Protein AF-A0A7V7WIW0-F1 (afdb_monomer)

Mean predicted aligned error: 14.12 Å

Secondary structure (DSSP, 8-state):
---PPPP------------PPP-----------S-------HHHHHHHHHHHHHHHHHSTTHHHHHHHHHHHHHHHHHH-TTSSEE-SSSEEEEE-SSSS-EEEEE------

Foldseek 3Di:
DDDDDDDDDDDDDDDDDDDDDDDDDDDDDDDQDDDPDDDDDPVRVVVLVVVLVVLCVVDNCRSVVSVVLVVVVVVVCSRPVPPFPDPDPFWGWDARPVDRDIDIDGDDDPDD

Sequence (112 aa):
MGRGSAVSLRCLPGGRGCKYPGRRSSGARARKDQVTQHRFLPLAEEELAEAAAYYEAANRGL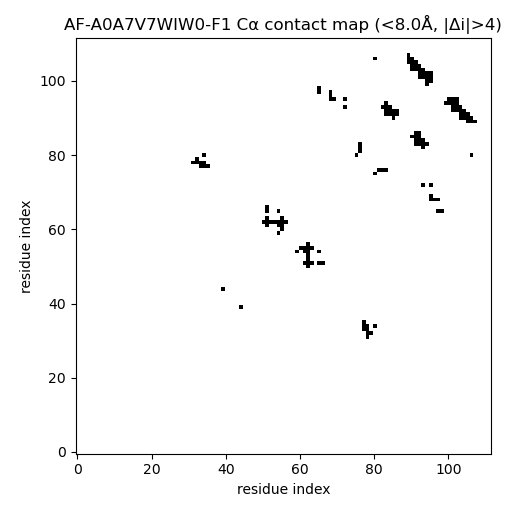GDRFLDDVQAVIEALLRNPEIGHRLDAHLRRALLRSFPYALIYALEREGC

Structure (mmCIF, N/CA/C/O backbone):
data_AF-A0A7V7WIW0-F1
#
_entry.id   AF-A0A7V7WIW0-F1
#
loop_
_atom_site.group_PDB
_atom_site.id
_atom_site.type_symbol
_atom_site.label_atom_id
_atom_site.label_alt_id
_atom_site.label_comp_id
_atom_site.label_asym_id
_atom_site.label_entity_id
_atom_site.label_seq_id
_atom_site.pdbx_PDB_ins_code
_atom_site.Cartn_x
_atom_site.Cartn_y
_atom_site.Cartn_z
_atom_site.occupancy
_atom_site.B_iso_or_equiv
_atom_site.auth_seq_id
_atom_site.auth_comp_id
_atom_site.auth_asym_id
_atom_site.auth_atom_id
_atom_site.pdbx_PDB_model_num
ATOM 1 N N . MET A 1 1 ? 8.910 -35.548 -3.865 1.00 37.03 1 MET A N 1
ATOM 2 C CA . MET A 1 1 ? 9.423 -34.884 -2.645 1.00 37.03 1 MET A CA 1
ATOM 3 C C . MET A 1 1 ? 8.990 -33.418 -2.720 1.00 37.03 1 MET A C 1
ATOM 5 O O . MET A 1 1 ? 9.361 -32.769 -3.679 1.00 37.03 1 MET A O 1
ATOM 9 N N . GLY A 1 2 ? 7.969 -32.949 -1.992 1.00 47.75 2 GLY A N 1
ATOM 10 C CA . GLY A 1 2 ? 8.066 -32.426 -0.618 1.00 47.75 2 GLY A CA 1
ATOM 11 C C . GLY A 1 2 ? 8.904 -31.137 -0.609 1.00 47.75 2 GLY A C 1
ATOM 12 O O . GLY A 1 2 ? 10.112 -31.243 -0.755 1.00 47.75 2 GLY A O 1
ATOM 13 N N . ARG A 1 3 ? 8.356 -29.924 -0.454 1.00 44.75 3 ARG A N 1
ATOM 14 C CA . ARG A 1 3 ? 7.858 -29.357 0.816 1.00 44.75 3 ARG A CA 1
ATOM 15 C C . ARG A 1 3 ? 7.174 -28.001 0.551 1.00 44.75 3 ARG A C 1
ATOM 17 O O . ARG A 1 3 ? 7.729 -27.179 -0.167 1.00 44.75 3 ARG A O 1
ATOM 24 N N . GLY A 1 4 ? 5.994 -27.783 1.134 1.00 42.31 4 GLY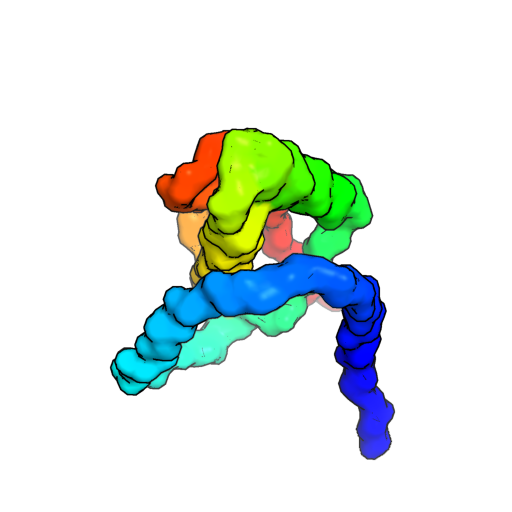 A N 1
ATOM 25 C CA . GLY A 1 4 ? 5.342 -26.472 1.213 1.00 42.31 4 GLY A CA 1
ATOM 26 C C . GLY A 1 4 ? 5.751 -25.752 2.499 1.00 42.31 4 GLY A C 1
ATOM 27 O O . GLY A 1 4 ? 5.878 -26.396 3.541 1.00 42.31 4 GLY A O 1
ATOM 28 N N . SER A 1 5 ? 5.977 -24.442 2.420 1.00 40.44 5 SER A N 1
ATOM 29 C CA . SER A 1 5 ? 6.307 -23.612 3.582 1.00 40.44 5 SER A CA 1
ATOM 30 C C . SER A 1 5 ? 5.033 -23.161 4.291 1.00 40.44 5 SER A C 1
ATOM 32 O O . SER A 1 5 ? 4.119 -22.622 3.671 1.00 40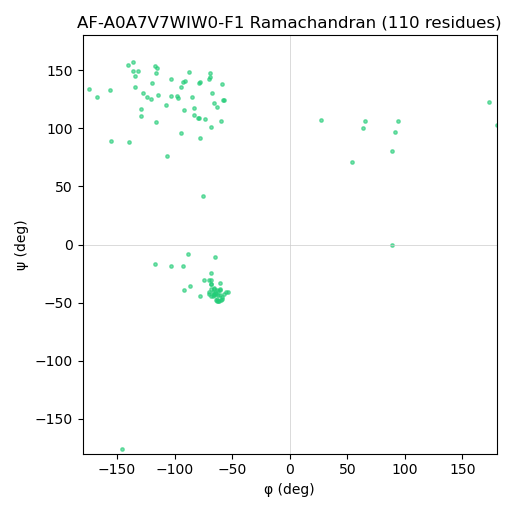.44 5 SER A O 1
ATOM 34 N N . ALA A 1 6 ? 4.982 -23.422 5.595 1.00 48.84 6 ALA A N 1
ATOM 35 C CA . ALA A 1 6 ? 3.890 -23.067 6.489 1.00 48.84 6 ALA A CA 1
ATOM 36 C C . ALA A 1 6 ? 4.152 -21.702 7.146 1.00 48.84 6 ALA A C 1
ATOM 38 O O . ALA A 1 6 ? 5.272 -21.438 7.578 1.00 48.84 6 ALA A O 1
ATOM 39 N N . VAL A 1 7 ? 3.112 -20.875 7.277 1.00 36.16 7 VAL A N 1
ATOM 40 C CA . VAL A 1 7 ? 3.121 -19.677 8.131 1.00 36.16 7 VAL A CA 1
ATOM 41 C C . VAL A 1 7 ? 2.343 -20.006 9.399 1.00 36.16 7 VAL A C 1
ATOM 43 O O . VAL A 1 7 ? 1.219 -20.502 9.328 1.00 36.16 7 VAL A O 1
ATOM 46 N N . SER A 1 8 ? 2.948 -19.759 10.560 1.00 35.78 8 SER A N 1
ATOM 47 C CA . SER A 1 8 ? 2.344 -20.063 11.856 1.00 35.78 8 SER A CA 1
ATOM 48 C C . SER A 1 8 ? 2.117 -18.776 12.646 1.00 35.78 8 SER A C 1
ATOM 50 O O . SER A 1 8 ? 3.048 -18.213 13.211 1.00 35.78 8 SER A O 1
ATOM 52 N N . LEU A 1 9 ? 0.858 -18.346 12.716 1.00 38.91 9 LEU A N 1
ATOM 53 C CA . LEU A 1 9 ? 0.363 -17.341 13.658 1.00 38.91 9 LEU A CA 1
ATOM 54 C C . LEU A 1 9 ? -0.058 -18.024 14.961 1.00 38.91 9 LEU A C 1
ATOM 56 O O . LEU A 1 9 ? -0.575 -19.146 14.943 1.00 38.91 9 LEU A O 1
ATOM 60 N N . ARG A 1 10 ? 0.088 -17.337 16.097 1.00 40.19 10 ARG A N 1
ATOM 61 C CA . ARG A 1 10 ? -0.677 -17.689 17.295 1.00 40.19 10 ARG A CA 1
ATOM 62 C C . ARG A 1 10 ? -1.274 -16.461 17.962 1.00 40.19 10 ARG A C 1
ATOM 64 O O . ARG A 1 10 ? -0.625 -15.439 18.137 1.00 40.19 10 ARG A O 1
ATOM 71 N N . CYS A 1 11 ? -2.533 -16.640 18.325 1.00 33.38 11 CYS A N 1
ATOM 72 C CA . CYS A 1 11 ? -3.434 -15.697 18.959 1.00 33.38 11 CYS A CA 1
ATOM 73 C C . CYS A 1 11 ? -3.817 -16.261 20.335 1.00 33.38 11 CYS A C 1
ATOM 75 O O . CYS A 1 11 ? -3.830 -17.485 20.508 1.00 33.38 11 CYS A O 1
ATOM 77 N N . LEU A 1 12 ? -4.167 -15.397 21.290 1.00 47.69 12 LEU A N 1
ATOM 78 C CA . LEU A 1 12 ? -4.830 -15.788 22.536 1.00 47.69 12 LEU A CA 1
ATOM 79 C C . LEU A 1 12 ? -5.977 -14.823 22.885 1.00 47.69 12 LEU A C 1
ATOM 81 O O . LEU A 1 12 ? -6.038 -13.715 22.355 1.00 47.69 12 LEU A O 1
ATOM 85 N N . PRO A 1 13 ? -6.947 -15.295 23.692 1.00 50.38 13 PRO A N 1
ATOM 86 C CA . PRO A 1 13 ? -8.358 -15.146 23.383 1.00 50.38 13 PRO A CA 1
ATOM 87 C C . PRO A 1 13 ? -9.020 -14.038 24.199 1.00 50.38 13 PRO A C 1
ATOM 89 O O . PRO A 1 13 ? -8.796 -13.904 25.399 1.00 50.38 13 PRO A O 1
ATOM 92 N N . GLY A 1 14 ? -9.930 -13.306 23.562 1.00 38.41 14 GLY A N 1
ATOM 93 C CA . GLY A 1 14 ? -10.726 -12.294 24.242 1.00 38.41 14 GLY A CA 1
ATOM 94 C C . GLY A 1 14 ? -12.049 -12.018 23.544 1.00 38.41 14 GLY A C 1
ATOM 95 O O . GLY A 1 14 ? -12.149 -11.099 22.747 1.00 38.41 14 GLY A O 1
ATOM 96 N N . GLY A 1 15 ? -13.083 -12.779 23.913 1.00 40.50 15 GLY A N 1
ATOM 97 C CA . GLY A 1 15 ? -14.447 -12.245 23.975 1.00 40.50 15 GLY A CA 1
ATOM 98 C C . GLY A 1 15 ? -15.322 -12.362 22.723 1.00 40.50 15 GLY A C 1
ATOM 99 O O . GLY A 1 15 ? -15.340 -11.494 21.863 1.00 40.50 15 GLY A O 1
ATOM 100 N N . ARG A 1 16 ? -16.145 -13.417 22.723 1.00 46.53 16 ARG A N 1
ATOM 101 C CA . ARG A 1 16 ? -17.561 -13.463 22.309 1.00 46.53 16 ARG A CA 1
ATOM 102 C C . ARG A 1 16 ? -18.036 -12.438 21.258 1.00 46.53 16 ARG A C 1
ATOM 104 O O . ARG A 1 16 ? -18.415 -11.323 21.589 1.00 46.53 16 ARG A O 1
ATOM 111 N N . GLY A 1 17 ? -18.256 -12.959 20.051 1.00 48.88 17 GLY A N 1
ATOM 112 C CA . GLY A 1 17 ? -19.485 -12.698 19.300 1.00 48.88 17 GLY A CA 1
ATOM 113 C C . GLY A 1 17 ? -19.483 -11.468 18.400 1.00 48.88 17 GLY A C 1
ATOM 114 O O . GLY A 1 17 ? -20.123 -10.471 18.713 1.00 48.88 17 GLY A O 1
ATOM 115 N N . CYS A 1 18 ? -18.898 -11.587 17.211 1.00 40.00 18 CYS A N 1
ATOM 116 C CA . CYS A 1 18 ? -19.258 -10.745 16.073 1.00 40.00 18 CYS A CA 1
ATOM 117 C C . CYS A 1 18 ? -19.534 -11.658 14.875 1.00 40.00 18 CYS A C 1
ATOM 119 O O . CYS A 1 18 ? -18.684 -12.433 14.446 1.00 40.00 18 CYS A O 1
ATOM 121 N N . LYS A 1 19 ? -20.783 -11.633 14.409 1.00 46.81 19 LYS A N 1
ATOM 122 C CA . LYS A 1 19 ? -21.275 -12.405 13.272 1.00 46.81 19 LYS A CA 1
ATOM 123 C C . LYS A 1 19 ? -20.842 -11.712 11.982 1.00 46.81 19 LYS A C 1
ATOM 125 O O . LYS A 1 19 ? -21.410 -10.679 11.647 1.00 46.81 19 LYS A O 1
ATOM 130 N N . TYR A 1 20 ? -19.905 -12.288 11.238 1.00 43.12 20 TYR A N 1
ATOM 131 C CA . TYR A 1 20 ? -19.686 -11.889 9.847 1.00 43.12 20 TYR A CA 1
ATOM 132 C C . TYR A 1 20 ? -20.540 -12.802 8.957 1.00 43.12 20 TYR A C 1
ATOM 134 O O . TYR A 1 20 ? -20.345 -14.022 8.975 1.00 43.12 20 TYR A O 1
ATOM 142 N N . PRO A 1 21 ? -21.532 -12.271 8.224 1.00 50.22 21 PRO A N 1
ATOM 143 C CA . PRO A 1 21 ? -22.296 -13.069 7.281 1.00 50.22 21 PRO A CA 1
ATOM 144 C C . PRO A 1 21 ? -21.391 -13.484 6.118 1.00 50.22 21 PRO A C 1
ATOM 146 O O . PRO A 1 21 ? -20.680 -12.668 5.531 1.00 50.22 21 PRO A O 1
ATOM 149 N N . GLY A 1 22 ? -21.416 -14.779 5.805 1.00 45.41 22 GLY A N 1
ATOM 150 C CA . GLY A 1 22 ? -20.605 -15.373 4.755 1.00 45.41 22 GLY A CA 1
ATOM 151 C C . GLY A 1 22 ? -20.862 -14.757 3.383 1.00 45.41 22 GLY A C 1
ATOM 152 O O . GLY A 1 22 ? -22.008 -14.573 2.968 1.00 45.41 22 GLY A O 1
ATOM 153 N N . ARG A 1 23 ? -19.784 -14.531 2.630 1.00 47.66 23 ARG A N 1
ATOM 154 C CA . ARG A 1 23 ? -19.891 -14.399 1.179 1.00 47.66 23 ARG A CA 1
ATOM 155 C C . ARG A 1 23 ? -19.894 -15.783 0.550 1.00 47.66 23 ARG A C 1
ATOM 157 O O . ARG A 1 23 ? -18.888 -16.483 0.521 1.00 47.66 23 ARG A O 1
ATOM 164 N N . ARG A 1 24 ? -21.050 -16.140 0.005 1.00 48.59 24 ARG A N 1
ATOM 165 C CA . ARG A 1 24 ? -21.214 -17.165 -1.023 1.00 48.59 24 ARG A CA 1
ATOM 166 C C . ARG A 1 24 ? -21.519 -16.426 -2.324 1.00 48.59 24 ARG A C 1
ATOM 168 O O . ARG A 1 24 ? -22.495 -15.685 -2.345 1.00 48.59 24 ARG A O 1
ATOM 175 N N . SER A 1 25 ? -20.688 -16.590 -3.352 1.00 47.50 25 SER A N 1
ATOM 176 C CA . SER A 1 25 ? -20.955 -16.361 -4.793 1.00 47.50 25 SER A CA 1
ATOM 177 C C . SER A 1 25 ? -19.651 -16.702 -5.534 1.00 47.50 25 SER A C 1
ATOM 179 O O . SER A 1 25 ? -18.642 -16.052 -5.302 1.00 47.50 25 SER A O 1
ATOM 181 N N . SER A 1 26 ? -19.510 -17.853 -6.192 1.00 52.38 26 SER A N 1
ATOM 182 C CA . SER A 1 26 ? -20.076 -18.220 -7.501 1.00 52.38 26 SER A CA 1
ATOM 183 C C . SER A 1 26 ? -19.561 -17.353 -8.657 1.00 52.38 26 SER A C 1
ATOM 185 O O . SER A 1 26 ? -20.093 -16.280 -8.905 1.00 52.38 26 SER A O 1
ATOM 187 N N . GLY A 1 27 ? -18.597 -17.906 -9.407 1.00 42.47 27 GLY A N 1
ATOM 188 C CA . GLY A 1 27 ? -18.463 -17.709 -10.855 1.00 42.47 27 GLY A CA 1
ATOM 189 C C . GLY A 1 27 ? -17.535 -16.593 -11.344 1.00 42.47 27 GLY A C 1
ATOM 190 O O . GLY A 1 27 ? -17.913 -15.433 -11.341 1.00 42.47 27 GLY A O 1
ATOM 191 N N . ALA A 1 28 ? -16.368 -16.973 -11.878 1.00 38.75 28 ALA A N 1
ATOM 192 C CA . ALA A 1 28 ? -15.921 -16.632 -13.239 1.00 38.75 28 ALA A CA 1
ATOM 193 C C . ALA A 1 28 ? -14.469 -17.098 -13.445 1.00 38.75 28 ALA A C 1
ATOM 195 O O . ALA A 1 28 ? -13.548 -16.732 -12.721 1.00 38.75 28 ALA A O 1
ATOM 196 N N . ARG A 1 29 ? -14.277 -17.940 -14.458 1.00 49.81 29 ARG A N 1
ATOM 197 C CA . ARG A 1 29 ? -12.994 -18.476 -14.916 1.00 49.81 29 ARG A CA 1
ATOM 198 C C . ARG A 1 29 ? -12.174 -17.332 -15.529 1.00 49.81 29 ARG A C 1
ATOM 200 O O . ARG A 1 29 ? -12.430 -16.956 -16.666 1.00 49.81 29 ARG A O 1
ATOM 207 N N . ALA A 1 30 ? -11.209 -16.782 -14.796 1.00 43.28 30 ALA A N 1
ATOM 208 C CA . ALA A 1 30 ? -10.252 -15.810 -15.329 1.00 43.28 30 ALA A CA 1
ATOM 209 C C . ALA A 1 30 ? -8.943 -16.527 -15.690 1.00 43.28 30 ALA A C 1
ATOM 211 O O . ALA A 1 30 ? -8.406 -17.295 -14.889 1.00 43.28 30 ALA A O 1
ATOM 212 N N . ARG A 1 31 ? -8.467 -16.332 -16.925 1.00 46.38 31 ARG A N 1
ATOM 213 C CA . ARG A 1 31 ? -7.212 -16.911 -17.417 1.00 46.38 31 ARG A CA 1
ATOM 214 C C . ARG A 1 31 ? -6.053 -16.492 -16.506 1.00 46.38 31 ARG A C 1
ATOM 216 O O . ARG A 1 31 ? -5.852 -15.308 -16.273 1.00 46.38 31 ARG A O 1
ATOM 223 N N . LYS A 1 32 ? -5.322 -17.480 -15.983 1.00 34.94 32 LYS A N 1
ATOM 224 C CA . LYS A 1 32 ? -4.101 -17.287 -15.197 1.00 34.94 32 LYS A CA 1
ATOM 225 C C . LYS A 1 32 ? -2.951 -16.988 -16.158 1.00 34.94 32 LYS A C 1
ATOM 227 O O . LYS A 1 32 ? -2.337 -17.933 -16.639 1.00 34.94 32 LYS A O 1
ATOM 232 N N . ASP A 1 33 ? -2.682 -15.720 -16.449 1.00 49.81 33 ASP A N 1
ATOM 233 C CA . ASP A 1 33 ? -1.436 -15.326 -17.117 1.00 49.81 33 ASP A CA 1
ATOM 234 C C . ASP A 1 33 ? -0.492 -14.629 -16.120 1.00 49.81 33 ASP A C 1
ATOM 236 O O . ASP A 1 33 ? -0.410 -13.419 -16.009 1.00 49.81 33 ASP A O 1
ATOM 240 N N . GLN A 1 34 ? 0.116 -15.480 -15.290 1.00 52.94 34 GLN A N 1
ATOM 241 C CA . GLN A 1 34 ? 1.539 -15.495 -14.929 1.00 52.94 34 GLN A CA 1
ATOM 242 C C . GLN A 1 34 ? 2.217 -14.228 -14.365 1.00 52.94 34 GLN A C 1
ATOM 244 O O . GLN A 1 34 ? 3.195 -13.736 -14.918 1.00 52.94 34 GLN A O 1
ATOM 249 N N . VAL A 1 35 ? 1.871 -13.876 -13.124 1.00 56.19 35 VAL A N 1
ATOM 250 C CA . VAL A 1 35 ? 2.864 -13.558 -12.079 1.00 56.19 35 VAL A CA 1
ATOM 251 C C . VAL A 1 35 ? 2.492 -14.389 -10.848 1.00 56.19 35 VAL A C 1
ATOM 253 O O . VAL A 1 35 ? 1.435 -14.193 -10.260 1.00 56.19 35 VAL A O 1
ATOM 256 N N . THR A 1 36 ? 3.299 -15.397 -10.498 1.00 57.09 36 THR A N 1
ATOM 257 C CA . THR A 1 36 ? 3.011 -16.289 -9.344 1.00 57.09 36 THR A CA 1
ATOM 258 C C . THR A 1 36 ? 3.871 -15.950 -8.124 1.00 57.09 36 THR A C 1
ATOM 260 O O . THR A 1 36 ? 3.534 -16.328 -7.007 1.00 57.09 36 THR A O 1
ATOM 263 N N . GLN A 1 37 ? 4.968 -15.217 -8.324 1.00 68.12 37 GLN A N 1
ATOM 264 C CA . GLN A 1 37 ? 5.935 -14.874 -7.287 1.00 68.12 37 GLN A CA 1
ATOM 265 C C . GLN A 1 37 ? 5.906 -13.362 -7.056 1.00 68.12 37 GLN A C 1
ATOM 267 O O . GLN A 1 37 ? 6.008 -12.585 -8.001 1.00 68.12 37 GLN A O 1
ATOM 272 N N . HIS A 1 38 ? 5.761 -12.956 -5.801 1.00 76.56 38 HIS A N 1
ATOM 273 C CA . HIS A 1 38 ? 6.001 -11.591 -5.348 1.00 76.56 38 HIS A CA 1
ATOM 274 C C . HIS A 1 38 ? 6.829 -11.673 -4.069 1.00 76.56 38 HIS A C 1
ATOM 276 O O . HIS A 1 38 ? 6.681 -12.612 -3.285 1.00 76.56 38 HIS A O 1
ATOM 282 N N . ARG A 1 39 ? 7.723 -10.707 -3.871 1.00 81.75 39 ARG A N 1
ATOM 283 C CA . ARG A 1 39 ? 8.527 -10.583 -2.658 1.00 81.75 39 ARG A CA 1
ATOM 284 C C . ARG A 1 39 ? 8.293 -9.200 -2.076 1.00 81.75 39 ARG A C 1
ATOM 286 O O . ARG A 1 39 ? 8.462 -8.207 -2.778 1.00 81.75 39 ARG A O 1
ATOM 293 N N . PHE A 1 40 ? 7.931 -9.147 -0.800 1.00 78.69 40 PHE A N 1
ATOM 294 C CA . PHE A 1 40 ? 7.952 -7.899 -0.053 1.00 78.69 40 PHE A CA 1
ATOM 295 C C . PHE A 1 40 ? 9.384 -7.565 0.347 1.00 78.69 40 PHE A C 1
ATOM 297 O O . PHE A 1 40 ? 10.167 -8.443 0.717 1.00 78.69 40 PHE A O 1
ATOM 304 N N . LEU A 1 41 ? 9.728 -6.285 0.261 1.00 81.94 41 LEU A N 1
ATOM 305 C CA . LEU A 1 41 ? 10.918 -5.781 0.929 1.00 81.94 41 LEU A CA 1
ATOM 306 C C . LEU A 1 41 ? 10.654 -5.808 2.442 1.00 81.94 41 LEU A C 1
ATOM 308 O O . LEU A 1 41 ? 9.528 -5.518 2.839 1.00 81.94 41 LEU A O 1
ATOM 312 N N . PRO A 1 42 ? 11.657 -6.103 3.285 1.00 80.94 42 PRO A N 1
ATOM 313 C CA . PRO A 1 42 ? 11.473 -6.119 4.738 1.00 80.94 42 PRO A CA 1
ATOM 314 C C . PRO A 1 42 ? 10.908 -4.788 5.250 1.00 80.94 42 PRO A C 1
ATOM 316 O O . PRO A 1 42 ? 9.941 -4.783 5.999 1.00 80.94 42 PRO A O 1
ATOM 319 N N . LEU A 1 43 ? 11.402 -3.667 4.710 1.00 80.81 43 LEU A N 1
ATOM 320 C CA . LEU A 1 43 ? 10.868 -2.340 5.013 1.00 80.81 43 LEU A CA 1
ATOM 321 C C . LEU A 1 43 ? 9.385 -2.200 4.626 1.00 80.81 43 LEU A C 1
ATOM 323 O O . LEU A 1 43 ? 8.614 -1.596 5.351 1.00 80.81 43 LEU A O 1
ATOM 327 N N . ALA A 1 44 ? 8.960 -2.784 3.503 1.00 81.62 44 ALA A N 1
ATOM 328 C CA . ALA A 1 44 ? 7.561 -2.720 3.083 1.00 81.62 44 ALA A CA 1
ATOM 329 C C . ALA A 1 44 ? 6.638 -3.563 3.980 1.00 81.62 44 ALA A C 1
ATOM 331 O O . ALA A 1 44 ? 5.471 -3.218 4.135 1.00 81.62 44 ALA A O 1
ATOM 332 N N . GLU A 1 45 ? 7.142 -4.658 4.553 1.00 83.00 45 GLU A N 1
ATOM 333 C CA . GLU A 1 45 ? 6.394 -5.475 5.513 1.00 83.00 45 GLU A CA 1
ATOM 334 C C . GLU A 1 45 ? 6.201 -4.732 6.841 1.00 83.00 45 GLU A C 1
ATOM 336 O O . GLU A 1 45 ? 5.089 -4.714 7.369 1.00 83.00 45 GLU A O 1
ATOM 341 N N . GLU A 1 46 ? 7.245 -4.058 7.335 1.00 85.12 46 GLU A N 1
ATOM 342 C CA . GLU A 1 46 ? 7.167 -3.216 8.535 1.00 85.12 46 GLU A CA 1
ATOM 343 C C . GLU A 1 46 ? 6.185 -2.054 8.346 1.00 85.12 46 GLU A C 1
ATOM 345 O O . GLU A 1 46 ? 5.277 -1.886 9.158 1.00 85.12 46 GLU A O 1
ATOM 350 N N . GLU A 1 47 ? 6.285 -1.322 7.233 1.00 87.88 47 GLU A N 1
ATOM 351 C CA . GLU A 1 47 ? 5.369 -0.220 6.904 1.00 87.88 47 GLU A CA 1
ATOM 352 C C . GLU A 1 47 ? 3.915 -0.701 6.778 1.00 87.88 47 GLU A C 1
ATOM 354 O O . GLU A 1 47 ? 2.982 -0.032 7.227 1.00 87.88 47 GLU A O 1
ATOM 359 N N . LEU A 1 48 ? 3.695 -1.880 6.184 1.00 86.69 48 LEU A N 1
ATOM 360 C CA . LEU A 1 48 ? 2.360 -2.463 6.058 1.00 86.69 48 LEU A CA 1
ATOM 361 C C . LEU A 1 48 ? 1.782 -2.838 7.428 1.00 86.69 48 LEU A C 1
ATOM 363 O O . LEU A 1 48 ? 0.605 -2.576 7.690 1.00 86.69 48 LEU A O 1
ATOM 367 N N . ALA A 1 49 ? 2.594 -3.449 8.291 1.00 85.69 49 ALA A N 1
ATOM 368 C CA . ALA A 1 49 ? 2.195 -3.829 9.639 1.00 85.69 49 ALA A CA 1
ATOM 369 C C . ALA A 1 49 ? 1.902 -2.596 10.506 1.00 85.69 49 ALA A C 1
ATOM 371 O O . ALA A 1 49 ? 0.890 -2.574 11.211 1.00 85.69 49 ALA A O 1
ATOM 372 N N . GLU A 1 50 ? 2.734 -1.558 10.411 1.00 88.81 50 GLU A N 1
ATOM 373 C CA . GLU A 1 50 ? 2.524 -0.291 11.109 1.00 88.81 50 GLU A CA 1
ATOM 374 C C . GLU A 1 50 ? 1.239 0.394 10.632 1.00 88.81 50 GLU A C 1
ATOM 376 O O . GLU A 1 50 ? 0.400 0.764 11.455 1.00 88.81 50 GLU A O 1
ATOM 381 N N . ALA A 1 51 ? 1.017 0.484 9.317 1.00 87.75 51 ALA A N 1
ATOM 382 C CA . ALA A 1 51 ? -0.203 1.060 8.757 1.00 87.75 51 ALA A CA 1
ATOM 383 C C . ALA A 1 51 ? -1.458 0.283 9.189 1.00 87.75 51 ALA A C 1
ATOM 385 O O . ALA A 1 51 ? -2.458 0.886 9.589 1.00 87.75 51 ALA A O 1
ATOM 386 N N . ALA A 1 52 ? -1.413 -1.053 9.167 1.00 87.25 52 ALA A N 1
ATOM 387 C CA . ALA A 1 52 ? -2.519 -1.888 9.627 1.00 87.25 52 ALA A CA 1
ATOM 388 C C . ALA A 1 52 ? -2.819 -1.665 11.119 1.00 87.25 52 ALA A C 1
ATOM 390 O O . ALA A 1 52 ? -3.984 -1.519 11.495 1.00 87.25 52 ALA A O 1
ATOM 391 N N . ALA A 1 53 ? -1.782 -1.581 11.960 1.00 88.00 53 ALA A N 1
ATOM 392 C CA . ALA A 1 53 ? -1.925 -1.308 13.387 1.00 88.00 53 ALA A CA 1
ATOM 393 C C . ALA A 1 53 ? -2.463 0.106 13.654 1.00 88.00 53 ALA A C 1
ATOM 395 O O . ALA A 1 53 ? -3.342 0.280 14.499 1.00 88.00 53 ALA A O 1
ATOM 396 N N . TYR A 1 54 ? -1.988 1.104 12.906 1.00 88.62 54 TYR A N 1
ATOM 397 C CA . TYR A 1 54 ? -2.466 2.483 12.978 1.00 88.62 54 TYR A CA 1
ATOM 398 C C . TYR A 1 54 ? -3.962 2.573 12.660 1.00 88.62 54 TYR A C 1
ATOM 400 O O . TYR A 1 54 ? -4.726 3.176 13.417 1.00 88.62 54 TYR A O 1
ATOM 408 N N . TYR A 1 55 ? -4.405 1.933 11.575 1.00 85.38 55 TYR A N 1
ATOM 409 C CA . TYR A 1 55 ? -5.814 1.940 11.188 1.00 85.38 55 TYR A CA 1
ATOM 410 C C . TYR A 1 55 ? -6.700 1.155 12.151 1.00 85.38 55 TYR A C 1
ATOM 412 O O . TYR A 1 55 ? -7.797 1.615 12.467 1.00 85.38 55 TYR A O 1
ATOM 420 N N . GLU A 1 56 ? -6.227 0.020 12.662 1.00 86.44 56 GLU A N 1
ATOM 421 C CA . GLU A 1 56 ? -6.965 -0.752 13.660 1.00 86.44 56 GLU A CA 1
ATOM 422 C C . GLU A 1 56 ? -7.113 0.009 14.984 1.00 86.44 56 GLU A C 1
ATOM 424 O O . GLU A 1 56 ? -8.182 -0.014 15.598 1.00 86.44 56 GLU A O 1
ATOM 429 N N . ALA A 1 57 ? -6.073 0.740 15.396 1.00 87.44 57 ALA A N 1
ATOM 430 C CA . ALA A 1 57 ? -6.118 1.613 16.565 1.00 87.44 57 ALA A CA 1
ATOM 431 C C . ALA A 1 57 ? -7.040 2.825 16.355 1.00 87.44 57 ALA A C 1
ATOM 433 O O . ALA A 1 57 ? -7.698 3.262 17.299 1.00 87.44 57 ALA A O 1
ATOM 434 N N . ALA A 1 58 ? -7.115 3.357 15.129 1.00 85.19 58 ALA A N 1
ATOM 435 C CA . ALA A 1 58 ? -8.007 4.462 14.791 1.00 85.19 58 ALA A CA 1
ATOM 436 C C . ALA A 1 58 ? -9.486 4.045 14.826 1.00 85.19 58 ALA A C 1
ATOM 438 O O . ALA A 1 58 ? -10.323 4.775 15.358 1.00 85.19 58 ALA A O 1
ATOM 439 N N . ASN A 1 59 ? -9.825 2.882 14.266 1.00 83.19 59 ASN A N 1
ATOM 440 C CA . ASN A 1 59 ? -11.159 2.304 14.378 1.00 83.19 59 ASN A CA 1
ATOM 441 C C . ASN A 1 59 ? -11.121 0.789 14.171 1.00 83.19 59 ASN A C 1
ATOM 443 O O . ASN A 1 59 ? -10.589 0.291 13.177 1.00 83.19 59 ASN A O 1
ATOM 447 N N . ARG A 1 60 ? -11.794 0.065 15.065 1.00 83.25 60 ARG A N 1
ATOM 448 C CA . ARG A 1 60 ? -11.824 -1.397 15.052 1.00 83.25 60 ARG A CA 1
ATOM 449 C C . ARG A 1 60 ? -12.369 -1.932 13.721 1.00 83.25 60 ARG A C 1
ATOM 451 O O . ARG A 1 60 ? -13.496 -1.606 13.336 1.00 83.25 60 ARG A O 1
ATOM 458 N N . GLY A 1 61 ? -11.597 -2.782 13.047 1.00 82.75 61 GLY A N 1
ATOM 459 C CA . GLY A 1 61 ? -11.917 -3.383 11.750 1.00 82.75 61 GLY A CA 1
ATOM 460 C C . GLY A 1 61 ? -11.485 -2.570 10.523 1.00 82.75 61 GLY A C 1
ATOM 461 O O . GLY A 1 61 ? -11.711 -3.024 9.397 1.00 82.75 61 GLY A O 1
ATOM 462 N N . LEU A 1 62 ? -10.874 -1.388 10.688 1.00 85.25 62 LEU A N 1
ATOM 463 C CA . LEU A 1 62 ? -10.212 -0.704 9.569 1.00 85.25 62 LEU A CA 1
ATOM 464 C C . LEU A 1 62 ? -8.880 -1.363 9.204 1.00 85.25 62 LEU A C 1
ATOM 466 O O . LEU A 1 62 ? -8.539 -1.346 8.024 1.00 85.25 62 LEU A O 1
ATOM 470 N N . GLY A 1 63 ? -8.168 -1.969 10.162 1.00 83.12 63 GLY A N 1
ATOM 471 C CA . GLY A 1 63 ? -6.927 -2.694 9.886 1.00 83.12 63 GLY A CA 1
ATOM 472 C C . GLY A 1 63 ? -7.177 -3.901 8.984 1.00 83.12 63 GLY A C 1
ATO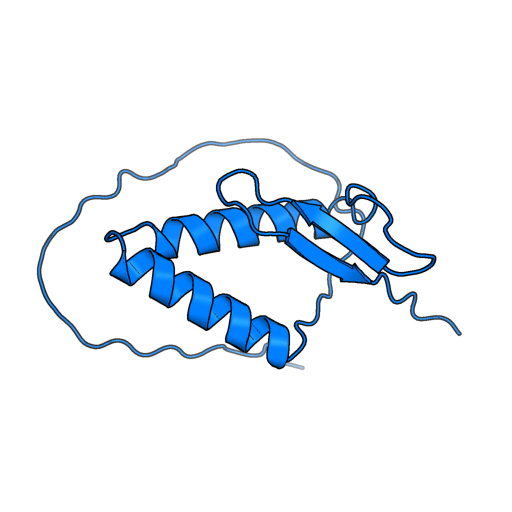M 473 O O . GLY A 1 63 ? -6.544 -4.034 7.939 1.00 83.12 63 GLY A O 1
ATOM 474 N N . ASP A 1 64 ? -8.184 -4.718 9.310 1.00 84.44 64 ASP A N 1
ATOM 475 C CA . ASP A 1 64 ? -8.621 -5.831 8.454 1.00 84.44 64 ASP A CA 1
ATOM 476 C C . ASP A 1 64 ? -9.021 -5.355 7.051 1.00 84.44 64 ASP A C 1
ATOM 478 O O . ASP A 1 64 ? -8.655 -5.961 6.045 1.00 84.44 64 ASP A O 1
ATOM 482 N N . ARG A 1 65 ? -9.753 -4.238 6.963 1.00 85.94 65 ARG A N 1
ATOM 483 C CA . ARG A 1 65 ? -10.195 -3.684 5.677 1.00 85.94 65 ARG A CA 1
ATOM 484 C C . ARG A 1 65 ? -9.038 -3.139 4.845 1.00 85.94 65 ARG A C 1
ATOM 486 O O . ARG A 1 65 ? -9.088 -3.225 3.622 1.00 85.94 65 ARG A O 1
ATOM 493 N N . PHE A 1 66 ? -8.019 -2.581 5.490 1.00 86.75 66 PHE A N 1
ATOM 494 C CA . PHE A 1 66 ? -6.786 -2.157 4.838 1.00 86.75 66 PHE A CA 1
ATOM 495 C C . PHE A 1 66 ? -6.035 -3.354 4.256 1.00 86.75 66 PHE A C 1
ATOM 497 O O . PHE A 1 66 ? -5.684 -3.333 3.077 1.00 86.75 66 PHE A O 1
ATOM 504 N N . LEU A 1 67 ? -5.871 -4.426 5.035 1.00 86.31 67 LEU A N 1
ATOM 505 C CA . LEU A 1 67 ? -5.224 -5.652 4.568 1.00 86.31 67 LEU A CA 1
ATOM 506 C C . LEU A 1 67 ? -5.995 -6.312 3.413 1.00 86.31 67 LEU A C 1
ATOM 508 O O . LEU A 1 67 ? -5.372 -6.755 2.450 1.00 86.31 67 LEU A O 1
ATOM 512 N N . ASP A 1 68 ? -7.329 -6.325 3.461 1.00 88.31 68 ASP A N 1
ATOM 513 C CA . ASP A 1 68 ? -8.175 -6.849 2.377 1.00 88.31 68 ASP A CA 1
ATOM 514 C C . ASP A 1 68 ? -8.025 -6.024 1.082 1.00 88.31 68 ASP A C 1
ATOM 516 O O . ASP A 1 68 ? -7.864 -6.591 -0.000 1.00 88.31 68 ASP A O 1
ATOM 520 N N . ASP A 1 69 ? -7.983 -4.686 1.180 1.00 88.25 69 ASP A N 1
ATOM 521 C CA . ASP A 1 69 ? -7.766 -3.795 0.025 1.00 88.25 69 ASP A CA 1
ATOM 522 C C . ASP A 1 69 ? -6.363 -4.011 -0.576 1.00 88.25 69 ASP A C 1
ATOM 524 O O . ASP A 1 69 ? -6.220 -4.122 -1.796 1.00 88.25 69 ASP A O 1
ATOM 528 N N . VAL A 1 70 ? -5.333 -4.162 0.267 1.00 87.81 70 VAL A N 1
ATOM 529 C CA . VAL A 1 70 ? -3.955 -4.483 -0.150 1.00 87.81 70 VAL A CA 1
ATOM 530 C C . VAL A 1 70 ? -3.892 -5.829 -0.860 1.00 87.81 70 VAL A C 1
ATOM 532 O O . VAL A 1 70 ? -3.359 -5.908 -1.969 1.00 87.81 70 VAL A O 1
ATOM 535 N N . GLN A 1 71 ? -4.488 -6.869 -0.280 1.00 86.88 71 GLN A N 1
ATOM 536 C CA . GLN A 1 71 ? -4.556 -8.200 -0.878 1.00 86.88 71 GLN A CA 1
ATOM 537 C C . GLN A 1 71 ? -5.253 -8.155 -2.245 1.00 86.88 71 GLN A C 1
ATOM 539 O O . GLN A 1 71 ? -4.737 -8.710 -3.215 1.00 86.88 71 GLN A O 1
ATOM 544 N N . ALA A 1 72 ? -6.379 -7.446 -2.356 1.00 87.50 72 ALA A N 1
ATOM 545 C CA . ALA A 1 72 ? -7.123 -7.312 -3.605 1.00 87.50 72 ALA A CA 1
ATOM 546 C C . ALA A 1 72 ? -6.311 -6.597 -4.697 1.00 87.50 72 ALA A C 1
ATOM 548 O O . ALA A 1 72 ? -6.352 -6.998 -5.867 1.00 87.50 72 ALA A O 1
ATOM 549 N N . VAL A 1 73 ? -5.548 -5.557 -4.334 1.00 87.75 73 VAL A N 1
ATOM 550 C CA . VAL A 1 73 ? -4.642 -4.877 -5.270 1.00 87.75 73 VAL A CA 1
ATOM 551 C C . VAL A 1 73 ? -3.509 -5.809 -5.683 1.00 87.75 73 VAL A C 1
ATOM 553 O O . VAL A 1 73 ? -3.242 -5.912 -6.877 1.00 87.75 73 VAL A O 1
ATOM 556 N N . ILE A 1 74 ? -2.891 -6.545 -4.757 1.00 85.50 74 ILE A N 1
ATOM 557 C CA . ILE A 1 74 ? -1.846 -7.528 -5.085 1.00 85.50 74 ILE A CA 1
ATOM 558 C C . ILE A 1 74 ? -2.390 -8.585 -6.042 1.00 85.50 74 ILE A C 1
ATOM 560 O O . ILE A 1 74 ? -1.778 -8.845 -7.070 1.00 85.50 74 ILE A O 1
ATOM 564 N N . GLU A 1 75 ? -3.566 -9.154 -5.789 1.00 85.88 75 GLU A N 1
ATOM 565 C CA . GLU A 1 75 ? -4.186 -10.112 -6.709 1.00 85.88 75 GLU A CA 1
ATOM 566 C C . GLU A 1 75 ? -4.478 -9.507 -8.089 1.00 85.88 75 GLU A C 1
ATOM 568 O O . GLU A 1 75 ? -4.453 -10.209 -9.102 1.00 85.88 75 GLU A O 1
ATOM 573 N N . ALA A 1 76 ? -4.803 -8.215 -8.159 1.00 85.00 76 ALA A N 1
ATOM 574 C CA . ALA A 1 76 ? -4.958 -7.511 -9.428 1.00 85.00 76 ALA A CA 1
ATOM 575 C C . ALA A 1 76 ? -3.606 -7.319 -10.133 1.00 85.00 76 ALA A C 1
ATOM 577 O O . ALA A 1 76 ? -3.524 -7.549 -11.338 1.00 85.00 76 ALA A O 1
ATOM 578 N N . LEU A 1 77 ? -2.550 -6.982 -9.389 1.00 84.88 77 LEU A N 1
ATOM 579 C CA . LEU A 1 77 ? -1.178 -6.856 -9.886 1.00 84.88 77 LEU A CA 1
ATOM 580 C C . LEU A 1 77 ? -0.605 -8.195 -10.358 1.00 84.88 77 LEU A C 1
ATOM 582 O O . LEU A 1 77 ? 0.070 -8.239 -11.378 1.00 84.88 77 LEU A O 1
ATOM 586 N N . LEU A 1 78 ? -0.912 -9.295 -9.670 1.00 82.50 78 LEU A N 1
ATOM 587 C CA . LEU A 1 78 ? -0.496 -10.640 -10.074 1.00 82.50 78 LE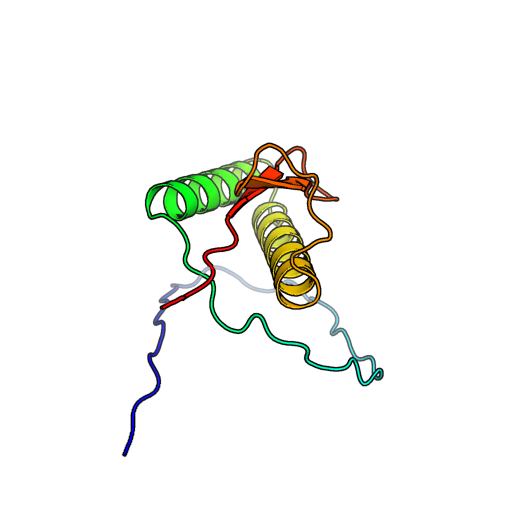U A CA 1
ATOM 588 C C . LEU A 1 78 ? -1.201 -11.100 -11.356 1.00 82.50 78 LEU A C 1
ATOM 590 O O . LEU A 1 78 ? -0.644 -11.877 -12.127 1.00 82.50 78 LEU A O 1
ATOM 594 N N . ARG A 1 79 ? -2.437 -10.634 -11.579 1.00 82.81 79 ARG A N 1
ATOM 595 C CA . ARG A 1 79 ? -3.197 -10.907 -12.806 1.00 82.81 79 ARG A CA 1
ATOM 596 C C . ARG A 1 79 ? -2.739 -10.040 -13.969 1.00 82.81 79 ARG A C 1
ATOM 598 O O . ARG A 1 79 ? -2.617 -10.549 -15.070 1.00 82.81 79 ARG A O 1
ATOM 605 N N . ASN A 1 80 ? -2.529 -8.752 -13.717 1.00 82.56 80 ASN A N 1
ATOM 606 C CA . ASN A 1 80 ? -2.121 -7.771 -14.710 1.00 82.56 80 ASN A CA 1
ATOM 607 C C . ASN A 1 80 ? -1.075 -6.834 -14.080 1.00 82.56 80 ASN A C 1
ATOM 609 O O . ASN A 1 80 ? -1.431 -5.770 -13.567 1.00 82.56 80 ASN A O 1
ATOM 613 N N . PRO A 1 81 ? 0.222 -7.172 -14.137 1.00 80.44 81 PRO A N 1
ATOM 614 C CA . PRO A 1 81 ? 1.286 -6.353 -13.546 1.00 80.44 81 PRO A CA 1
ATOM 615 C C . PRO A 1 81 ? 1.436 -4.975 -14.204 1.00 80.44 81 PRO A C 1
ATOM 617 O O . PRO A 1 81 ? 2.138 -4.098 -13.702 1.00 80.44 81 PRO A O 1
ATOM 620 N N . GLU A 1 82 ? 0.780 -4.761 -15.339 1.00 80.56 82 GLU A N 1
ATOM 621 C CA . GLU A 1 82 ? 0.855 -3.544 -16.141 1.00 80.56 82 GLU A CA 1
ATOM 622 C C . GLU A 1 82 ? -0.169 -2.470 -15.738 1.00 80.56 82 GLU A C 1
ATOM 624 O O . GLU A 1 82 ? -0.053 -1.342 -16.216 1.00 80.56 82 GLU A O 1
ATOM 629 N N . ILE A 1 83 ? -1.120 -2.779 -14.841 1.00 83.62 83 ILE A N 1
ATOM 630 C CA . ILE A 1 83 ? -2.186 -1.842 -14.418 1.00 83.62 83 ILE A CA 1
ATOM 631 C C . ILE A 1 83 ? -1.666 -0.658 -13.601 1.00 83.62 83 ILE A C 1
ATOM 633 O O . ILE A 1 83 ? -2.324 0.379 -13.533 1.00 83.62 83 ILE A O 1
ATOM 637 N N . GLY A 1 84 ? -0.517 -0.817 -12.940 1.00 80.75 84 GLY A N 1
ATOM 638 C CA . GLY A 1 84 ? 0.092 0.242 -12.149 1.00 80.75 84 GLY A CA 1
ATOM 639 C C . GLY A 1 84 ? 0.642 1.354 -13.035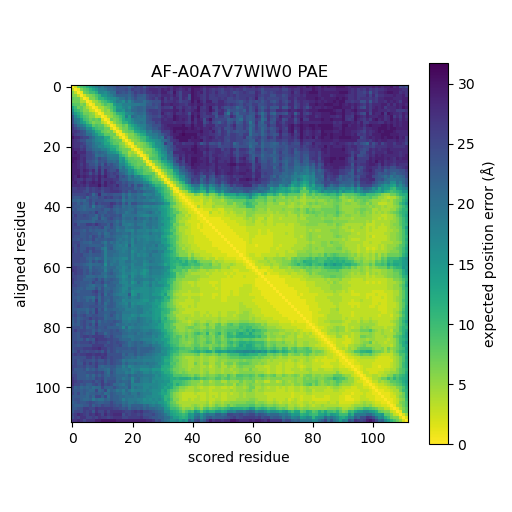 1.00 80.75 84 GLY A C 1
ATOM 640 O O . GLY A 1 84 ? 1.229 1.108 -14.094 1.00 80.75 84 GLY A O 1
ATOM 641 N N . HIS A 1 85 ? 0.500 2.590 -12.559 1.00 84.44 85 HIS A N 1
ATOM 642 C CA . HIS A 1 85 ? 1.061 3.762 -13.211 1.00 84.44 85 HIS A CA 1
ATOM 643 C C . HIS A 1 85 ? 2.587 3.665 -13.167 1.00 84.44 85 HIS A C 1
ATOM 645 O O . HIS A 1 85 ? 3.188 3.555 -12.097 1.00 84.44 85 HIS A O 1
ATOM 651 N N . ARG A 1 86 ? 3.210 3.689 -14.343 1.00 84.62 86 ARG A N 1
ATOM 652 C CA . ARG A 1 86 ? 4.661 3.696 -14.496 1.00 84.62 86 ARG A CA 1
ATOM 653 C C . ARG A 1 86 ? 5.248 4.971 -13.887 1.00 84.62 86 ARG A C 1
ATOM 655 O O . ARG A 1 86 ? 4.898 6.066 -14.312 1.00 84.62 86 ARG A O 1
ATOM 662 N N . LEU A 1 87 ? 6.094 4.804 -12.874 1.00 84.31 87 LEU A N 1
ATOM 663 C CA . LEU A 1 87 ? 6.853 5.893 -12.260 1.00 84.31 87 LEU A CA 1
ATOM 664 C C . LEU A 1 87 ? 8.214 6.046 -12.936 1.00 84.31 87 LEU A C 1
ATOM 666 O O . LEU A 1 87 ? 8.658 7.164 -13.159 1.00 84.31 87 LEU A O 1
ATOM 670 N N . ASP A 1 88 ? 8.838 4.915 -13.273 1.00 81.88 88 ASP A N 1
ATOM 671 C CA . ASP A 1 88 ? 10.174 4.845 -13.861 1.00 81.88 88 ASP A CA 1
ATOM 672 C C . ASP A 1 88 ? 10.272 3.670 -14.863 1.00 81.88 88 ASP A C 1
ATOM 674 O O . ASP A 1 88 ? 9.289 2.966 -15.124 1.00 81.88 88 ASP A O 1
ATOM 678 N N . ALA A 1 89 ? 11.453 3.416 -15.430 1.00 77.81 89 ALA A N 1
ATOM 679 C CA . ALA A 1 89 ? 11.700 2.330 -16.377 1.00 77.81 89 ALA A CA 1
ATOM 680 C C . ALA A 1 89 ? 11.254 0.962 -15.825 1.00 77.81 89 ALA A C 1
ATOM 682 O O . ALA A 1 89 ? 10.605 0.197 -16.549 1.00 77.81 89 ALA A O 1
ATOM 683 N N . HIS A 1 90 ? 11.512 0.708 -14.537 1.00 81.50 90 HIS A N 1
ATOM 684 C CA . HIS A 1 90 ? 11.189 -0.551 -13.852 1.00 81.50 90 HIS A CA 1
ATOM 685 C C . HIS A 1 90 ? 10.188 -0.394 -12.702 1.00 81.50 90 HIS A C 1
ATOM 687 O O . HIS A 1 90 ? 9.592 -1.387 -12.294 1.00 81.50 90 HIS A O 1
ATOM 693 N N . LEU A 1 91 ? 9.972 0.829 -12.203 1.00 86.06 91 LEU A N 1
ATOM 694 C CA . LEU A 1 91 ? 9.101 1.102 -11.059 1.00 86.06 91 LEU A CA 1
ATOM 695 C C . LEU A 1 91 ? 7.688 1.483 -11.494 1.00 86.06 91 LEU A C 1
ATOM 697 O O . LEU A 1 91 ? 7.471 2.313 -12.384 1.00 86.06 91 LEU A O 1
ATOM 701 N N . ARG A 1 92 ? 6.707 0.908 -10.810 1.00 88.75 92 ARG A N 1
ATOM 702 C CA . ARG A 1 92 ? 5.281 1.168 -10.989 1.00 88.75 92 ARG A CA 1
ATOM 703 C C . ARG A 1 92 ? 4.636 1.412 -9.633 1.00 88.75 92 ARG A C 1
ATOM 705 O O . ARG A 1 92 ? 5.065 0.853 -8.629 1.00 88.75 92 ARG A O 1
ATOM 712 N N . ARG A 1 93 ? 3.588 2.235 -9.608 1.00 88.31 93 ARG A N 1
ATOM 713 C CA . ARG A 1 93 ? 2.743 2.436 -8.427 1.00 88.31 93 ARG A CA 1
ATOM 714 C C . ARG A 1 93 ? 1.298 2.050 -8.706 1.00 88.31 93 ARG A C 1
ATOM 716 O O . ARG A 1 93 ? 0.750 2.399 -9.752 1.00 88.31 93 ARG A O 1
ATOM 723 N N . ALA A 1 94 ? 0.663 1.393 -7.750 1.00 86.56 94 ALA A N 1
ATOM 724 C CA . ALA A 1 94 ? -0.765 1.118 -7.744 1.00 86.56 94 ALA A CA 1
ATOM 725 C C . ALA A 1 94 ? -1.394 1.749 -6.503 1.00 86.56 94 ALA A C 1
ATOM 727 O O . ALA A 1 94 ? -0.948 1.505 -5.386 1.00 86.56 94 ALA A O 1
ATOM 728 N N . LEU A 1 95 ? -2.41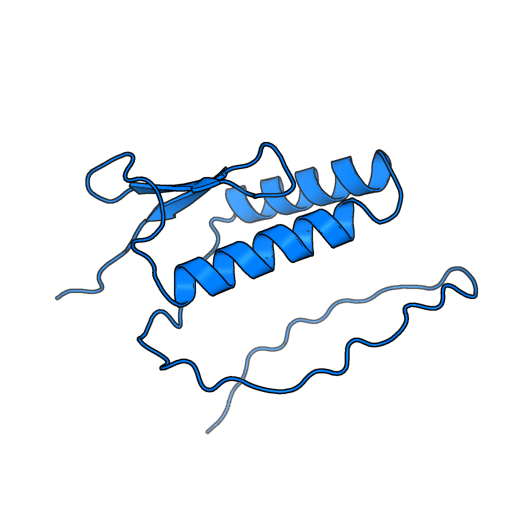0 2.584 -6.705 1.00 84.25 95 LEU A N 1
ATOM 729 C CA . LEU A 1 95 ? -3.139 3.209 -5.605 1.00 84.25 95 LEU A CA 1
ATOM 730 C C . LEU A 1 95 ? -4.129 2.212 -5.003 1.00 84.25 95 LEU A C 1
ATOM 732 O O . LEU A 1 95 ? -4.807 1.484 -5.735 1.00 84.25 95 LEU A O 1
ATOM 736 N N . LEU A 1 96 ? -4.224 2.220 -3.678 1.00 83.25 96 LEU A N 1
ATOM 737 C CA . LEU A 1 96 ? -5.309 1.570 -2.957 1.00 83.25 96 LEU A CA 1
ATOM 738 C C . LEU A 1 96 ? -6.607 2.341 -3.202 1.00 83.25 96 LEU A C 1
ATOM 740 O O . LEU A 1 96 ? -6.606 3.552 -3.431 1.00 83.25 96 LEU A O 1
ATOM 744 N N . ARG A 1 97 ? -7.731 1.626 -3.224 1.00 76.62 97 ARG A N 1
ATOM 745 C CA . ARG A 1 97 ? -9.036 2.232 -3.535 1.00 76.62 97 ARG A CA 1
ATOM 746 C C . ARG A 1 97 ? -9.675 2.810 -2.287 1.00 76.62 97 ARG A C 1
ATOM 748 O O . ARG A 1 97 ? -10.360 3.825 -2.364 1.00 76.62 97 ARG A O 1
ATOM 755 N N . SER A 1 98 ? -9.465 2.136 -1.162 1.00 76.81 98 SER A N 1
ATOM 756 C CA . SER A 1 98 ? -10.087 2.485 0.111 1.00 76.81 98 SER A CA 1
ATOM 757 C C . SER A 1 98 ? -9.222 3.423 0.955 1.00 76.81 98 SER A C 1
ATOM 759 O O . SER A 1 98 ? -9.746 4.073 1.856 1.00 76.81 98 SER A O 1
ATOM 761 N N . PHE A 1 99 ? -7.919 3.514 0.667 1.00 80.19 99 PHE A N 1
ATOM 762 C CA . PHE A 1 99 ? -6.950 4.208 1.514 1.00 80.19 99 PHE A CA 1
ATOM 763 C C . PHE A 1 99 ? -5.986 5.071 0.694 1.00 80.19 99 PHE A C 1
ATOM 765 O O . PHE A 1 99 ? -5.645 4.700 -0.429 1.00 80.19 99 PHE A O 1
ATOM 772 N N . PRO A 1 100 ? -5.495 6.194 1.251 1.00 83.81 100 PRO A N 1
ATOM 773 C CA . PRO A 1 100 ? -4.536 7.086 0.598 1.0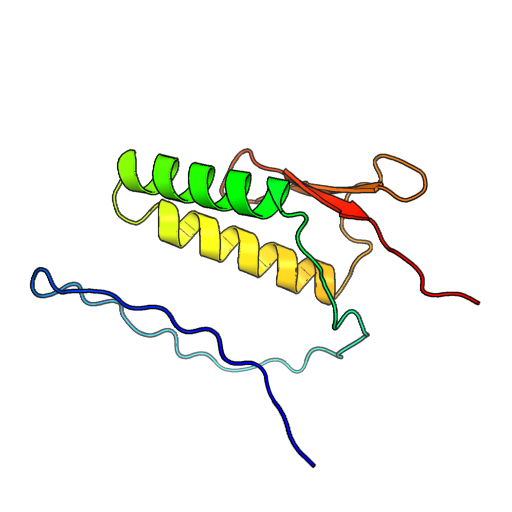0 83.81 100 PRO A CA 1
ATOM 774 C C . PRO A 1 100 ? -3.106 6.507 0.595 1.00 83.81 100 PRO A C 1
ATOM 776 O O . PRO A 1 100 ? -2.139 7.217 0.847 1.00 83.81 100 PRO A O 1
ATOM 779 N N . TYR A 1 101 ? -2.968 5.211 0.320 1.00 84.19 101 TYR A N 1
ATOM 780 C CA . TYR A 1 101 ? -1.699 4.493 0.250 1.00 84.19 101 TYR A CA 1
ATOM 781 C C . TYR A 1 101 ? -1.457 3.998 -1.181 1.00 84.19 101 TYR A C 1
ATOM 783 O O . TYR A 1 101 ? -2.391 3.744 -1.949 1.00 84.19 101 TYR A O 1
ATOM 791 N N . ALA A 1 102 ? -0.186 3.853 -1.551 1.00 86.00 102 ALA A N 1
ATOM 792 C CA . ALA A 1 102 ? 0.222 3.360 -2.860 1.00 86.00 102 ALA A CA 1
ATOM 793 C C . ALA A 1 102 ? 1.208 2.201 -2.705 1.00 86.00 102 ALA A C 1
ATOM 795 O O . ALA A 1 102 ? 2.210 2.328 -2.009 1.00 86.00 102 ALA A O 1
ATOM 796 N N . LEU A 1 103 ? 0.955 1.095 -3.400 1.00 86.31 103 LEU A N 1
ATOM 797 C CA . LEU A 1 103 ? 1.910 0.003 -3.535 1.00 86.31 103 LEU A CA 1
ATOM 798 C C . LEU A 1 103 ? 2.889 0.340 -4.653 1.00 86.31 103 LEU A C 1
ATOM 800 O O . LEU A 1 103 ? 2.490 0.476 -5.811 1.00 86.31 103 LEU A O 1
ATOM 804 N N . ILE A 1 104 ? 4.166 0.472 -4.309 1.00 88.19 104 ILE A N 1
ATOM 805 C CA . ILE A 1 104 ? 5.250 0.634 -5.277 1.00 88.19 104 ILE A CA 1
ATOM 806 C C . ILE A 1 104 ? 5.875 -0.738 -5.515 1.00 88.19 104 ILE A C 1
ATOM 808 O O . ILE A 1 104 ? 6.259 -1.421 -4.570 1.00 88.19 104 ILE A O 1
ATOM 812 N N . TYR A 1 105 ? 5.963 -1.148 -6.775 1.00 86.19 105 TYR A N 1
ATOM 813 C CA . TYR A 1 105 ? 6.511 -2.442 -7.168 1.00 86.19 105 TYR A CA 1
ATOM 814 C C . TYR A 1 105 ? 7.359 -2.314 -8.432 1.00 86.19 105 TYR A C 1
ATOM 816 O O . TYR A 1 105 ? 7.156 -1.418 -9.256 1.00 86.19 105 TYR A O 1
ATOM 824 N N . ALA A 1 106 ? 8.305 -3.234 -8.587 1.00 84.62 106 ALA A N 1
ATOM 825 C CA . ALA A 1 106 ? 9.092 -3.388 -9.798 1.00 84.62 106 ALA A CA 1
ATOM 826 C C . ALA A 1 106 ? 8.818 -4.751 -10.431 1.00 84.62 106 ALA A C 1
ATOM 828 O O . ALA A 1 106 ? 8.547 -5.728 -9.734 1.00 84.62 106 ALA A O 1
ATOM 829 N N . LEU A 1 107 ? 8.880 -4.810 -11.759 1.00 82.19 107 LEU A N 1
ATOM 830 C CA . LEU A 1 107 ? 8.828 -6.073 -12.488 1.00 82.19 107 LEU A CA 1
ATOM 831 C C . LEU A 1 107 ? 10.257 -6.521 -12.759 1.00 82.19 107 LEU A C 1
ATOM 833 O O . LEU A 1 107 ? 10.880 -6.075 -13.722 1.00 82.19 107 LEU A O 1
ATOM 837 N N . GLU A 1 108 ? 10.774 -7.388 -11.895 1.00 74.06 108 GLU A N 1
ATOM 838 C CA . GLU A 1 108 ? 12.021 -8.091 -12.166 1.00 74.06 108 GLU A CA 1
ATOM 839 C C . GLU A 1 108 ? 11.739 -9.161 -13.216 1.00 74.06 108 GLU A C 1
ATOM 841 O O . GLU A 1 108 ? 11.053 -10.154 -12.971 1.00 7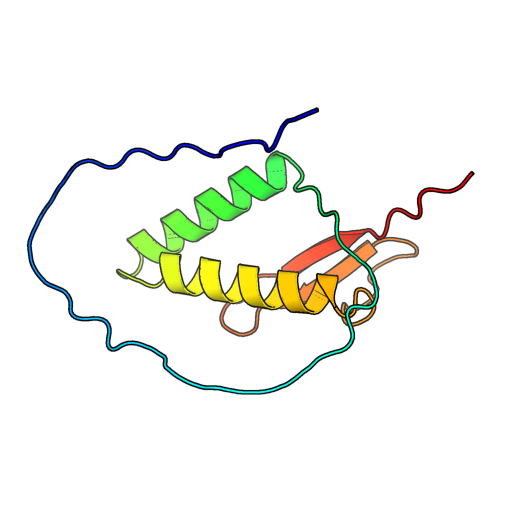4.06 108 GLU A O 1
ATOM 846 N N . ARG A 1 109 ? 12.223 -8.927 -14.435 1.00 64.69 109 ARG A N 1
ATOM 847 C CA . ARG A 1 109 ? 12.293 -9.990 -15.427 1.00 64.69 109 ARG A CA 1
ATOM 848 C C . ARG A 1 109 ? 13.523 -10.815 -15.102 1.00 64.69 109 ARG A C 1
ATOM 850 O O . ARG A 1 109 ? 14.635 -10.349 -15.314 1.00 64.69 109 ARG A O 1
ATOM 857 N N . GLU A 1 110 ? 13.315 -12.029 -14.610 1.00 49.81 110 GLU A N 1
ATOM 858 C CA . GLU A 1 110 ? 14.370 -13.037 -14.605 1.00 49.81 110 GLU A CA 1
ATOM 859 C C . GLU A 1 110 ? 14.788 -13.276 -16.071 1.00 49.81 110 GLU A C 1
ATOM 861 O O . GLU A 1 110 ? 14.025 -13.816 -16.874 1.00 49.81 110 GLU A O 1
ATOM 866 N N . GLY A 1 111 ? 15.959 -12.773 -16.451 1.00 47.50 111 GLY A N 1
ATOM 867 C CA . GLY A 1 111 ? 16.627 -13.009 -17.733 1.00 47.50 111 GLY A CA 1
ATOM 868 C C . GLY A 1 111 ? 18.067 -12.504 -17.611 1.00 47.50 111 GLY A C 1
ATOM 869 O O . GLY A 1 111 ? 18.263 -11.382 -17.151 1.00 47.50 111 GLY A O 1
ATOM 870 N N . CYS A 1 112 ? 19.117 -13.265 -17.911 1.00 38.56 112 CYS A N 1
ATOM 871 C CA . CYS A 1 112 ? 19.262 -14.497 -18.694 1.00 38.56 112 CYS A CA 1
ATOM 872 C C . CYS A 1 112 ? 20.025 -15.583 -17.926 1.00 38.56 112 CYS A C 1
ATOM 874 O O . CYS A 1 112 ? 20.823 -15.222 -17.033 1.00 38.56 112 CYS A O 1
#

pLDDT: mean 70.16, std 19.18, range [33.38, 88.81]

Solvent-accessible surface area (backbone atoms only — not comparable to full-atom values): 7517 Å² total; per-residue (Å²): 131,88,86,84,89,83,85,86,85,88,85,84,88,82,81,87,86,80,88,75,82,80,89,83,81,86,89,82,94,71,86,85,61,83,48,91,79,84,78,79,51,72,68,56,50,52,53,50,52,49,52,32,51,52,35,29,72,72,38,85,64,43,18,61,50,49,52,50,50,50,50,53,50,48,56,46,39,33,57,41,72,73,77,34,51,72,77,50,100,53,36,25,36,36,74,47,90,91,47,103,48,68,53,73,49,64,74,83,73,92,75,133

Radius of gyration: 17.18 Å; Cα contacts (8 Å, |Δi|>4): 77; chains: 1; bounding box: 42×42×43 Å